Protein AF-A0A366DQA8-F1 (afdb_monomer)

Sequence (57 aa):
MKASVDLSEDGLLIIKNGQVTRVEPKQHGQDTIIWKNGQVLDVERNDRIRVDGQEVI

Radius of gyration: 15.81 Å; Cα contacts (8 Å, |Δi|>4): 53; chains: 1; bounding box: 24×26×52 Å

Organism: NCBI:txid200904

Mean predicted aligned error: 6.16 Å

Secondary structure (DSSP, 8-state):
------TTS--EEEEETTEEEEEPPPSS--EEEEEETTEEEEEEE------S-----

Solvent-accessible surface area (backbone atoms only — not comparable to full-atom values): 4244 Å² total; per-residue (Å²): 140,84,84,89,78,75,84,89,58,85,64,48,78,46,77,56,97,93,43,78,46,79,44,78,70,68,98,72,78,59,70,48,79,41,75,50,96,94,35,80,71,50,74,48,84,54,85,82,84,81,91,78,86,82,79,80,127

Foldseek 3Di:
DDDDDDPVDDWDWFADPNDIDTDHDDPDDDKDFDDDPNHTDDIRDDDDDDPDDPPDD

Structure (mmCIF, N/CA/C/O backbone):
data_AF-A0A366DQA8-F1
#
_entry.id   AF-A0A366DQA8-F1
#
loop_
_atom_site.group_PDB
_atom_site.id
_atom_site.type_symbol
_atom_site.label_atom_id
_atom_site.label_alt_id
_atom_site.label_comp_id
_atom_site.label_asym_id
_atom_site.label_entity_id
_atom_site.label_seq_id
_atom_site.pdbx_PDB_ins_code
_atom_site.Cartn_x
_atom_site.Cartn_y
_atom_site.Cartn_z
_atom_site.occupancy
_atom_site.B_iso_or_equiv
_atom_site.auth_seq_id
_atom_site.auth_comp_id
_atom_site.auth_asym_id
_atom_site.auth_atom_id
_atom_site.pdbx_PDB_model_num
ATOM 1 N N . MET A 1 1 ? -1.961 8.232 19.961 1.00 74.25 1 MET A N 1
ATOM 2 C CA . MET A 1 1 ? -0.591 8.226 19.398 1.00 74.25 1 MET A CA 1
ATOM 3 C C . MET A 1 1 ? -0.551 9.147 18.193 1.00 74.25 1 MET A C 1
ATOM 5 O O . MET A 1 1 ? -1.577 9.295 17.541 1.00 74.25 1 MET A O 1
ATOM 9 N N . LYS A 1 2 ? 0.593 9.778 17.926 1.00 81.06 2 LYS A N 1
ATOM 10 C CA . LYS A 1 2 ? 0.839 10.568 16.715 1.00 81.06 2 LYS A CA 1
ATOM 11 C C . LYS A 1 2 ? 2.061 9.971 16.023 1.00 81.06 2 LYS A C 1
ATOM 13 O O . LYS A 1 2 ? 3.057 9.732 16.698 1.00 81.06 2 LYS A O 1
ATOM 18 N N . ALA A 1 3 ? 1.956 9.704 14.727 1.00 83.12 3 ALA A N 1
ATOM 19 C CA . ALA A 1 3 ? 3.083 9.308 13.891 1.00 83.12 3 ALA A CA 1
ATOM 20 C C . ALA A 1 3 ? 3.536 10.526 13.077 1.00 83.12 3 ALA A C 1
ATOM 22 O O . ALA A 1 3 ? 2.696 11.321 12.655 1.00 83.12 3 ALA A O 1
ATOM 23 N N . SER A 1 4 ? 4.847 10.676 12.891 1.00 87.56 4 SER A N 1
ATOM 24 C CA . SER A 1 4 ? 5.404 11.634 11.935 1.00 87.56 4 SER A CA 1
ATOM 25 C C . SER A 1 4 ? 5.585 10.927 10.599 1.00 87.56 4 SER A C 1
ATOM 27 O O . SER A 1 4 ? 6.034 9.782 10.577 1.00 87.56 4 SER A O 1
ATOM 29 N N . VAL A 1 5 ? 5.231 11.598 9.508 1.00 87.56 5 VAL A N 1
ATOM 30 C CA . VAL A 1 5 ? 5.408 11.097 8.143 1.00 87.56 5 VAL A CA 1
ATOM 31 C C . VAL A 1 5 ? 6.313 12.069 7.407 1.00 87.56 5 VAL A C 1
ATOM 33 O O . VAL A 1 5 ? 6.061 13.273 7.443 1.00 87.56 5 VAL A O 1
ATOM 36 N N . ASP A 1 6 ? 7.354 11.546 6.764 1.00 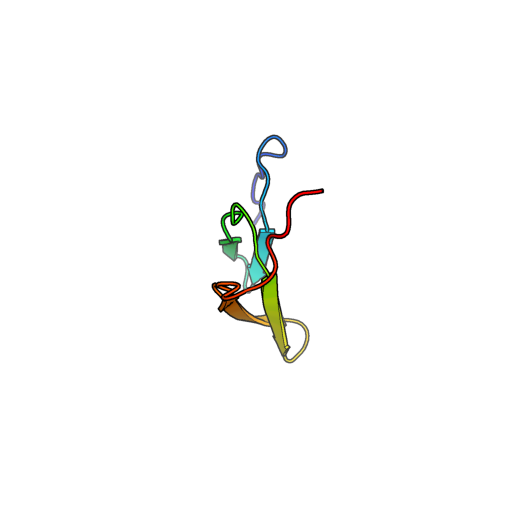89.00 6 ASP A N 1
ATOM 37 C CA . ASP A 1 6 ? 8.143 12.321 5.814 1.00 89.00 6 ASP A CA 1
ATOM 38 C C . ASP A 1 6 ? 7.372 12.419 4.493 1.00 89.00 6 ASP A C 1
ATOM 40 O O . ASP A 1 6 ? 7.046 11.406 3.878 1.00 89.00 6 ASP A O 1
ATOM 44 N N . LEU A 1 7 ? 7.032 13.644 4.098 1.00 90.38 7 LEU A N 1
ATOM 45 C CA . LEU A 1 7 ? 6.271 13.926 2.880 1.00 90.38 7 LEU A CA 1
ATOM 46 C C . LEU A 1 7 ? 7.171 14.104 1.647 1.00 90.38 7 LEU A C 1
ATOM 48 O O . LEU A 1 7 ? 6.654 14.358 0.563 1.00 90.38 7 LEU A O 1
ATOM 52 N N . SER A 1 8 ? 8.494 14.012 1.805 1.00 94.31 8 SER A N 1
ATOM 53 C CA . SER A 1 8 ? 9.451 14.058 0.694 1.00 94.31 8 SER A CA 1
ATOM 54 C C . SER A 1 8 ? 9.634 12.711 -0.009 1.00 94.31 8 SER A C 1
ATOM 56 O O . SER A 1 8 ? 10.203 12.663 -1.097 1.00 94.31 8 SER A O 1
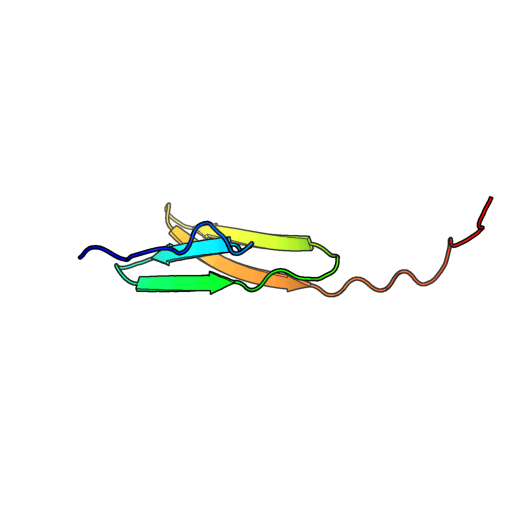ATOM 58 N N . GLU A 1 9 ? 9.137 11.627 0.586 1.00 90.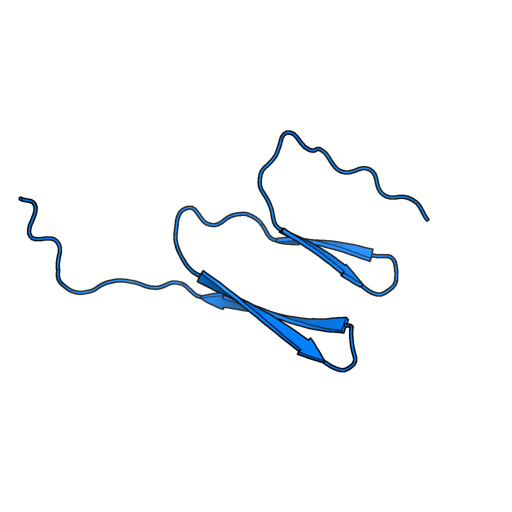75 9 GLU A N 1
ATOM 59 C CA . GLU A 1 9 ? 9.275 10.275 0.060 1.00 90.75 9 GLU A CA 1
ATOM 60 C C . GLU A 1 9 ? 7.948 9.753 -0.507 1.00 90.75 9 GLU A C 1
ATOM 62 O O . GLU A 1 9 ? 6.912 9.800 0.161 1.00 90.75 9 GLU A O 1
ATOM 67 N N . ASP A 1 10 ? 7.995 9.148 -1.694 1.00 92.25 10 ASP A N 1
ATOM 68 C CA . ASP A 1 10 ? 6.844 8.451 -2.266 1.00 92.25 10 ASP A CA 1
ATOM 69 C C . ASP A 1 10 ? 6.544 7.155 -1.496 1.00 92.25 10 ASP A C 1
ATOM 71 O O . ASP A 1 10 ? 7.440 6.451 -1.014 1.00 92.25 10 ASP A O 1
ATOM 75 N N . GLY A 1 11 ? 5.267 6.799 -1.373 1.00 91.38 11 GLY A N 1
ATOM 76 C CA . GLY A 1 11 ? 4.874 5.573 -0.685 1.00 91.38 11 GLY A CA 1
ATOM 77 C C . GLY A 1 11 ? 3.386 5.462 -0.402 1.00 91.38 11 GLY A C 1
ATOM 78 O O . GLY A 1 11 ? 2.632 6.430 -0.483 1.00 91.38 11 GLY A O 1
ATOM 79 N N . LEU A 1 12 ? 2.975 4.253 -0.025 1.00 92.56 12 LEU A N 1
ATOM 80 C CA . LEU A 1 12 ? 1.654 3.981 0.530 1.00 92.56 12 LEU A CA 1
ATOM 81 C C . LEU A 1 12 ? 1.801 3.695 2.027 1.00 92.56 12 LEU A C 1
ATOM 83 O O . LEU A 1 12 ? 2.560 2.815 2.432 1.00 92.56 12 LEU A O 1
ATOM 87 N N . LEU A 1 13 ? 1.051 4.416 2.857 1.00 94.00 13 LEU A N 1
ATOM 88 C CA . LEU A 1 13 ? 0.993 4.178 4.297 1.00 94.00 13 LEU A CA 1
ATOM 89 C C . LEU A 1 13 ? -0.330 3.522 4.672 1.00 94.00 13 LEU A C 1
ATOM 91 O O . LEU A 1 13 ? -1.404 4.034 4.356 1.00 94.00 13 LEU A O 1
ATOM 95 N N . ILE A 1 14 ? -0.249 2.410 5.395 1.00 94.88 14 ILE A N 1
ATOM 96 C CA . ILE A 1 14 ? -1.407 1.684 5.913 1.00 94.88 14 ILE A CA 1
ATOM 97 C C . ILE A 1 14 ? -1.472 1.886 7.415 1.00 94.88 14 ILE A C 1
ATOM 99 O O . ILE A 1 14 ? -0.536 1.555 8.139 1.00 94.88 14 ILE A O 1
ATOM 103 N N . ILE A 1 15 ? -2.600 2.415 7.882 1.00 93.75 15 ILE A N 1
ATOM 104 C CA . ILE A 1 15 ? -2.851 2.668 9.298 1.00 93.75 15 ILE A CA 1
ATOM 105 C C . ILE A 1 15 ? -3.879 1.653 9.789 1.00 93.75 15 ILE A C 1
ATOM 107 O O . ILE A 1 15 ? -5.026 1.655 9.342 1.00 93.75 15 ILE A O 1
ATOM 111 N N . LYS A 1 16 ? -3.483 0.788 10.725 1.00 93.12 16 LYS A N 1
ATOM 112 C CA . LYS A 1 16 ? -4.366 -0.226 11.315 1.00 93.12 16 LYS A CA 1
ATOM 113 C C . LYS A 1 16 ? -3.993 -0.459 12.773 1.00 93.12 16 LYS A C 1
ATOM 115 O O . LYS A 1 16 ? -2.825 -0.631 13.099 1.00 93.12 16 LYS A O 1
ATOM 120 N N . ASN A 1 17 ? -4.987 -0.452 13.664 1.00 92.12 17 ASN A N 1
ATOM 121 C CA . ASN A 1 17 ? -4.810 -0.702 15.104 1.00 92.12 17 ASN A CA 1
ATOM 122 C C . ASN A 1 17 ? -3.719 0.165 15.770 1.00 92.12 17 ASN A C 1
ATOM 124 O O . ASN A 1 17 ? -2.987 -0.296 16.642 1.00 92.12 17 ASN A O 1
ATOM 128 N N . GLY A 1 18 ? -3.595 1.426 15.343 1.00 91.25 18 GLY A N 1
ATOM 129 C CA . GLY A 1 18 ? -2.603 2.365 15.878 1.00 91.25 18 GLY A CA 1
ATOM 130 C C . GLY A 1 18 ? -1.167 2.140 15.394 1.00 91.25 18 GLY A C 1
ATOM 131 O O . GLY A 1 18 ? -0.275 2.841 15.864 1.00 91.25 18 GLY A O 1
ATOM 132 N N . GLN A 1 19 ? -0.942 1.211 14.462 1.00 90.69 19 GLN A N 1
ATOM 133 C CA . GLN A 1 19 ? 0.344 0.985 13.805 1.00 90.69 19 GLN A CA 1
ATOM 134 C C . GLN A 1 19 ? 0.310 1.516 12.372 1.00 90.69 19 GLN A C 1
ATOM 136 O O . GLN A 1 19 ? -0.732 1.483 11.712 1.00 90.69 19 GLN A O 1
ATOM 141 N N . VAL A 1 20 ? 1.460 2.009 11.912 1.00 92.56 20 VAL A N 1
ATOM 142 C CA . VAL A 1 20 ? 1.681 2.436 10.529 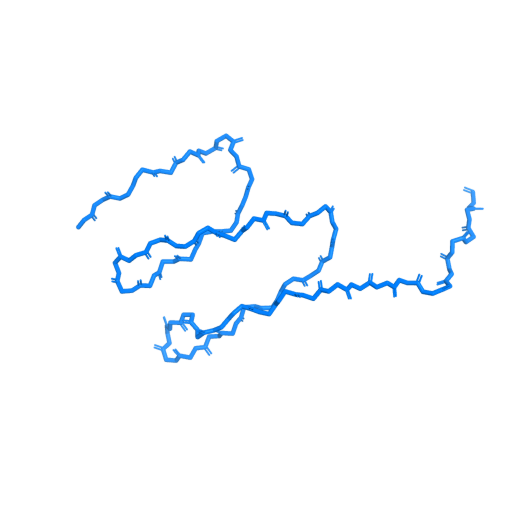1.00 92.56 20 VAL A CA 1
ATOM 143 C C . VAL A 1 20 ? 2.604 1.422 9.869 1.00 92.56 20 VAL A C 1
ATOM 145 O O . VAL A 1 20 ? 3.707 1.182 10.353 1.00 92.56 20 VAL A O 1
ATOM 148 N N . THR A 1 21 ? 2.161 0.846 8.759 1.00 92.62 21 THR A N 1
ATOM 149 C CA . THR A 1 21 ? 2.977 -0.006 7.895 1.00 92.62 21 THR A CA 1
ATOM 150 C C . THR A 1 21 ? 3.221 0.732 6.588 1.00 92.62 21 THR A C 1
ATOM 152 O O . THR A 1 21 ? 2.267 1.131 5.917 1.00 92.62 21 THR A O 1
ATOM 155 N N . ARG A 1 22 ? 4.493 0.922 6.229 1.00 92.44 22 ARG A N 1
ATOM 156 C CA . ARG A 1 22 ? 4.880 1.485 4.936 1.00 92.44 22 ARG A CA 1
ATOM 157 C C . ARG A 1 22 ? 4.935 0.381 3.891 1.00 92.44 22 ARG A C 1
ATOM 159 O O . ARG A 1 22 ? 5.527 -0.671 4.117 1.00 92.44 22 ARG A O 1
ATOM 166 N N . VAL A 1 23 ? 4.301 0.634 2.757 1.00 92.62 23 VAL A N 1
ATOM 167 C CA . VAL A 1 23 ? 4.373 -0.191 1.560 1.00 92.62 23 VAL A CA 1
ATOM 168 C C . VAL A 1 23 ? 5.259 0.552 0.565 1.00 92.62 23 VAL A C 1
ATOM 170 O O . VAL A 1 23 ? 4.887 1.614 0.063 1.00 92.62 23 VAL A O 1
ATOM 173 N N . GLU A 1 24 ? 6.451 0.002 0.325 1.00 90.81 24 GLU A N 1
ATOM 174 C CA . GLU A 1 24 ? 7.459 0.629 -0.533 1.00 90.81 24 GLU A CA 1
ATOM 175 C C . GLU A 1 24 ? 6.970 0.747 -1.983 1.00 90.81 24 GLU A C 1
ATOM 177 O O . GLU A 1 24 ? 6.436 -0.239 -2.520 1.00 90.81 24 GLU A O 1
ATOM 182 N N . PRO A 1 25 ? 7.171 1.899 -2.649 1.00 91.56 25 PRO A N 1
ATOM 183 C CA . PRO A 1 25 ? 6.874 2.045 -4.066 1.00 91.56 25 PRO A CA 1
ATOM 184 C C . PRO A 1 25 ? 7.563 0.964 -4.902 1.00 91.56 25 PRO A C 1
ATOM 186 O O . PRO A 1 25 ? 8.736 0.647 -4.710 1.00 91.56 25 PRO A O 1
ATOM 189 N N . LYS A 1 26 ? 6.835 0.405 -5.868 1.00 89.31 26 LYS A N 1
ATOM 190 C CA . LYS A 1 26 ? 7.441 -0.377 -6.952 1.00 89.31 26 LYS A CA 1
ATOM 191 C C . LYS A 1 26 ? 7.900 0.586 -8.050 1.00 89.31 26 LYS A C 1
ATOM 193 O O . LYS A 1 26 ? 7.289 1.631 -8.242 1.00 89.31 26 LYS A O 1
ATOM 198 N N . GLN A 1 27 ? 8.919 0.207 -8.826 1.00 87.88 27 GLN A N 1
ATOM 199 C CA . GLN A 1 27 ? 9.307 0.980 -10.017 1.00 87.88 27 GLN A CA 1
ATOM 200 C C . GLN A 1 27 ? 8.191 1.017 -11.076 1.00 87.88 27 GLN A C 1
ATOM 202 O O . GLN A 1 27 ? 8.016 2.014 -11.766 1.00 87.88 27 GLN A O 1
ATOM 207 N N . HIS A 1 28 ? 7.444 -0.080 -11.211 1.00 86.44 28 HIS A N 1
ATOM 208 C CA . HIS A 1 28 ? 6.256 -0.202 -12.052 1.00 86.44 28 HIS A CA 1
ATOM 209 C 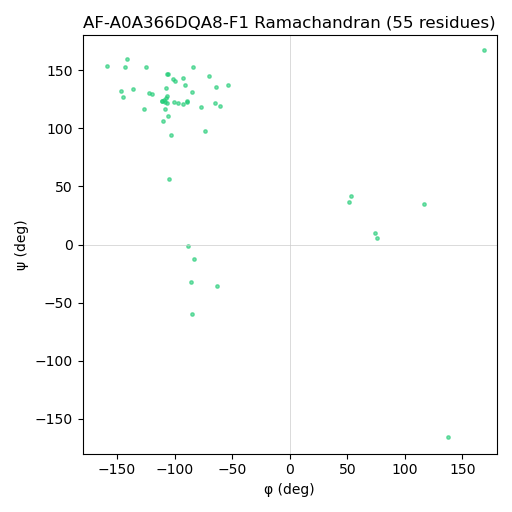C . HIS A 1 28 ? 5.404 -1.376 -11.545 1.00 86.44 28 HIS A C 1
ATOM 211 O O . HIS A 1 28 ? 5.938 -2.317 -10.958 1.00 86.44 28 HIS A O 1
ATOM 217 N N . GLY A 1 29 ? 4.090 -1.348 -11.777 1.00 88.38 29 GLY A N 1
ATOM 218 C CA . GLY A 1 29 ? 3.197 -2.460 -11.440 1.00 88.38 29 GLY A CA 1
ATOM 219 C C . GLY A 1 29 ? 1.877 -2.021 -10.816 1.00 88.38 29 GLY A C 1
ATOM 220 O O . GLY A 1 29 ? 1.501 -0.854 -10.887 1.00 88.38 29 GLY A O 1
ATOM 221 N N . GLN A 1 30 ? 1.175 -2.985 -10.225 1.00 90.56 30 GLN A N 1
ATOM 222 C CA . GLN A 1 30 ? -0.075 -2.778 -9.503 1.00 90.56 30 GLN A CA 1
ATOM 223 C C . GLN A 1 30 ? -0.041 -3.580 -8.203 1.00 90.56 30 GLN A C 1
ATOM 225 O O . GLN A 1 30 ? 0.256 -4.776 -8.217 1.00 90.56 30 GLN A O 1
ATOM 230 N N . ASP A 1 31 ? -0.435 -2.924 -7.118 1.00 93.69 31 ASP A N 1
ATOM 231 C CA . ASP A 1 31 ? -0.773 -3.570 -5.856 1.00 93.69 31 ASP A CA 1
ATOM 232 C C . ASP A 1 31 ? -2.293 -3.538 -5.664 1.00 93.69 31 ASP A C 1
ATOM 234 O O . ASP A 1 31 ? -2.958 -2.584 -6.079 1.00 93.69 31 ASP A O 1
ATOM 238 N N . THR A 1 32 ? -2.849 -4.565 -5.022 1.00 95.38 32 THR A N 1
ATOM 239 C CA . THR A 1 32 ? -4.278 -4.623 -4.680 1.00 95.38 32 THR A CA 1
ATOM 240 C C . THR A 1 32 ? -4.441 -4.514 -3.168 1.00 95.38 32 THR A C 1
ATOM 242 O O . THR A 1 32 ? -3.895 -5.323 -2.421 1.00 95.38 32 THR A O 1
ATOM 245 N N . ILE A 1 33 ? -5.212 -3.525 -2.707 1.00 96.00 33 ILE A N 1
ATOM 246 C CA . ILE A 1 33 ? -5.557 -3.359 -1.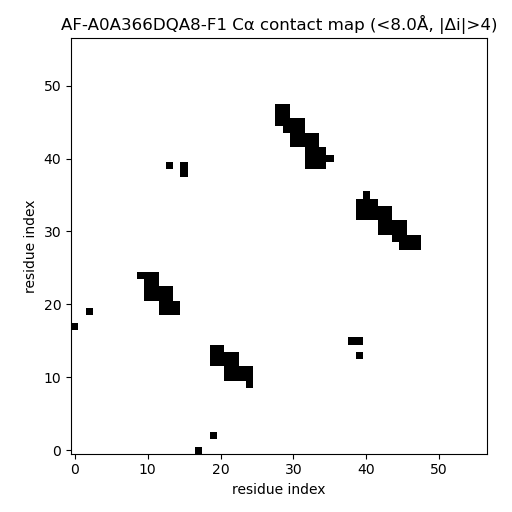288 1.00 96.00 33 ILE A CA 1
ATOM 247 C C . ILE A 1 33 ? -6.925 -3.987 -1.047 1.00 96.00 33 ILE A C 1
ATOM 249 O O . ILE A 1 33 ? -7.921 -3.576 -1.647 1.00 96.00 33 ILE A O 1
ATOM 253 N N . ILE A 1 34 ? -6.984 -4.952 -0.136 1.00 97.06 34 ILE A N 1
ATOM 254 C CA . ILE A 1 34 ? -8.216 -5.652 0.214 1.00 97.06 34 ILE A CA 1
ATOM 255 C C . ILE A 1 34 ? -8.763 -5.060 1.508 1.00 97.06 34 ILE A C 1
ATOM 257 O O . ILE A 1 34 ? -8.100 -5.063 2.545 1.00 97.06 34 ILE A O 1
ATOM 261 N N . TRP A 1 35 ? -10.001 -4.575 1.459 1.00 97.44 35 TRP A N 1
ATOM 262 C CA . TRP A 1 35 ? -10.709 -4.029 2.614 1.00 97.44 35 TRP A CA 1
ATOM 263 C C . TRP A 1 35 ? -11.677 -5.055 3.195 1.00 97.44 35 TRP A C 1
ATOM 265 O O . TRP A 1 35 ? -12.388 -5.743 2.465 1.00 97.44 35 TRP A O 1
ATOM 275 N N . LYS A 1 36 ? -11.767 -5.116 4.524 1.00 97.19 36 LYS A N 1
ATOM 276 C CA . LYS A 1 36 ? -12.780 -5.900 5.234 1.00 97.19 36 LYS A CA 1
ATOM 277 C C . LYS A 1 36 ? -13.194 -5.170 6.501 1.00 97.19 36 LYS A C 1
ATOM 279 O O . LYS A 1 36 ? -12.351 -4.800 7.312 1.00 97.19 36 LYS A O 1
ATOM 284 N N . ASN A 1 37 ? -14.501 -4.969 6.672 1.00 97.25 37 ASN A N 1
ATOM 285 C CA . ASN A 1 37 ? -15.085 -4.319 7.851 1.00 97.25 37 ASN A CA 1
ATOM 286 C C . ASN A 1 37 ? -14.469 -2.937 8.159 1.00 97.25 37 ASN A C 1
ATOM 288 O O . ASN A 1 37 ? -14.178 -2.620 9.309 1.00 97.25 37 ASN A O 1
ATOM 292 N N . GLY A 1 38 ? -14.227 -2.127 7.122 1.00 95.00 38 GLY A N 1
ATOM 293 C CA . GLY A 1 38 ? -13.666 -0.778 7.268 1.00 95.00 38 GLY A CA 1
ATOM 294 C C . GLY A 1 38 ? -12.172 -0.730 7.606 1.00 95.00 38 GLY A C 1
ATOM 295 O O . GLY A 1 38 ? -11.657 0.336 7.927 1.00 95.00 38 GLY A O 1
ATOM 296 N N . GLN A 1 39 ? -11.468 -1.861 7.540 1.00 96.31 39 GLN A N 1
ATOM 297 C CA . GLN A 1 39 ? -10.029 -1.949 7.779 1.00 96.31 39 GLN A CA 1
ATOM 298 C C . G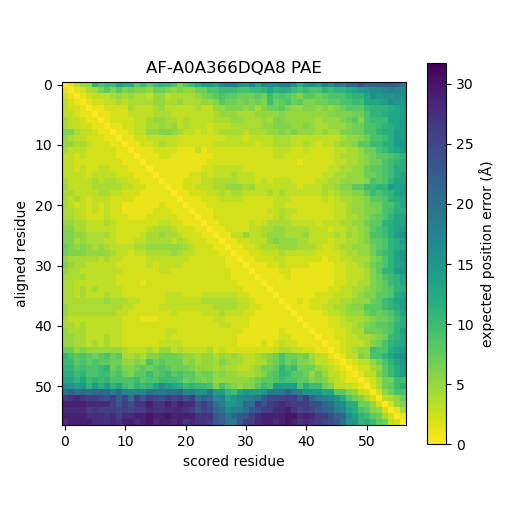LN A 1 39 ? -9.329 -2.602 6.590 1.00 96.31 39 GLN A C 1
ATOM 300 O O . GLN A 1 39 ? -9.921 -3.428 5.892 1.00 96.31 39 GLN A O 1
ATOM 305 N N . VAL A 1 40 ? -8.053 -2.275 6.386 1.00 96.62 40 VAL A N 1
ATOM 306 C CA . VAL A 1 40 ? -7.208 -3.029 5.453 1.00 96.62 40 VAL A CA 1
ATOM 307 C C . VAL A 1 40 ? -7.047 -4.444 5.999 1.00 96.62 40 VAL A C 1
ATOM 309 O O . VAL A 1 40 ? -6.607 -4.624 7.136 1.00 96.62 40 VAL A O 1
ATOM 312 N N . LEU A 1 41 ? -7.443 -5.446 5.225 1.00 96.38 41 LEU A N 1
ATOM 313 C CA . LEU A 1 41 ? -7.226 -6.850 5.543 1.00 96.38 41 LEU A CA 1
ATOM 314 C C . LEU A 1 41 ? -5.833 -7.262 5.077 1.00 96.38 41 LEU A C 1
ATOM 316 O O . LEU A 1 41 ? -5.009 -7.585 5.927 1.00 96.38 41 LEU A O 1
ATOM 320 N N . ASP A 1 42 ? -5.594 -7.130 3.770 1.00 95.88 42 ASP A N 1
ATOM 321 C CA . ASP A 1 42 ? -4.407 -7.611 3.066 1.00 95.88 42 ASP A CA 1
ATOM 322 C C . ASP A 1 42 ? -3.956 -6.615 1.985 1.00 95.88 42 ASP A C 1
ATOM 324 O O . ASP A 1 42 ? -4.735 -5.783 1.505 1.00 95.88 42 ASP A O 1
ATOM 328 N N . VAL A 1 43 ? -2.686 -6.730 1.593 1.00 95.06 43 VAL A N 1
ATOM 329 C CA . VAL A 1 43 ? -2.097 -6.052 0.431 1.00 95.06 43 VAL A CA 1
ATOM 330 C C . VAL A 1 43 ? -1.430 -7.103 -0.436 1.00 95.06 43 VAL A C 1
ATOM 332 O O . VAL A 1 43 ? -0.464 -7.739 -0.015 1.00 95.06 43 VAL A O 1
ATOM 335 N N . GLU A 1 44 ? -1.916 -7.268 -1.657 1.00 95.31 44 GLU A N 1
ATOM 336 C CA . GLU A 1 44 ? -1.311 -8.165 -2.633 1.00 95.31 44 GLU A CA 1
ATOM 337 C C . GLU A 1 44 ? -0.317 -7.393 -3.499 1.00 95.31 44 GLU A C 1
ATOM 339 O O . GLU A 1 44 ? -0.673 -6.419 -4.166 1.00 95.31 44 GLU A O 1
ATOM 344 N N . ARG A 1 45 ? 0.941 -7.842 -3.479 1.00 91.69 45 ARG A N 1
ATOM 345 C CA . ARG A 1 45 ? 2.069 -7.240 -4.197 1.00 91.69 45 ARG A CA 1
ATOM 346 C C . ARG A 1 45 ? 2.365 -8.085 -5.431 1.00 91.69 45 ARG A C 1
ATOM 348 O O . ARG A 1 45 ? 3.099 -9.063 -5.335 1.00 91.69 45 ARG A O 1
ATOM 355 N N . ASN A 1 46 ? 1.803 -7.720 -6.578 1.00 86.44 46 ASN A N 1
ATOM 356 C CA . ASN A 1 46 ? 1.959 -8.506 -7.802 1.00 86.44 46 ASN A CA 1
ATOM 357 C C . ASN A 1 46 ? 3.140 -8.009 -8.643 1.00 86.44 46 ASN A C 1
ATOM 359 O O . ASN A 1 46 ? 3.379 -6.804 -8.752 1.00 86.44 46 ASN A O 1
ATOM 363 N N . ASP A 1 47 ? 3.852 -8.941 -9.272 1.00 81.44 47 ASP A N 1
ATOM 364 C CA . ASP A 1 47 ? 4.828 -8.642 -10.318 1.00 81.44 47 ASP A CA 1
ATOM 365 C C . ASP A 1 47 ? 4.238 -9.069 -11.658 1.00 81.44 47 ASP A C 1
ATOM 367 O O . ASP A 1 47 ? 3.843 -10.220 -11.853 1.00 81.44 47 ASP A O 1
ATOM 371 N N . ARG A 1 48 ? 4.131 -8.118 -12.588 1.00 79.06 48 ARG A N 1
ATOM 372 C CA . ARG A 1 48 ? 3.566 -8.365 -13.913 1.00 79.06 48 ARG A CA 1
ATOM 373 C C . ARG A 1 48 ? 4.668 -8.292 -14.953 1.00 79.06 48 ARG A C 1
ATOM 375 O O . ARG A 1 48 ? 5.101 -7.207 -15.327 1.00 79.06 48 ARG A O 1
ATOM 382 N N . ILE A 1 49 ? 5.058 -9.450 -15.467 1.00 76.62 49 ILE A N 1
ATOM 383 C CA . ILE A 1 49 ? 5.966 -9.549 -16.608 1.00 76.62 49 ILE A CA 1
ATOM 384 C C . ILE A 1 49 ? 5.116 -9.542 -17.879 1.00 76.62 49 ILE A C 1
ATOM 386 O O . ILE A 1 49 ? 4.198 -10.349 -18.032 1.00 76.62 49 ILE A O 1
ATOM 390 N N . ARG A 1 50 ? 5.388 -8.603 -18.788 1.00 79.69 50 ARG A N 1
ATOM 391 C CA . ARG A 1 50 ? 4.784 -8.595 -20.124 1.00 79.69 50 ARG A CA 1
ATOM 392 C C . ARG A 1 50 ? 5.670 -9.410 -21.055 1.00 79.69 50 ARG A C 1
ATOM 394 O O . ARG A 1 50 ? 6.853 -9.117 -21.162 1.00 79.69 50 ARG A O 1
ATOM 401 N N . VAL A 1 51 ? 5.087 -10.435 -21.672 1.00 80.88 51 VAL A N 1
ATOM 402 C CA . VAL A 1 51 ? 5.827 -11.406 -22.490 1.00 80.88 51 VAL A CA 1
ATOM 403 C C . VAL A 1 51 ? 5.996 -10.917 -23.935 1.00 80.88 51 VAL A C 1
ATOM 405 O O . VAL A 1 51 ? 7.061 -11.133 -24.489 1.00 80.88 51 VAL A O 1
ATOM 408 N N . ASP A 1 52 ? 5.039 -10.149 -24.484 1.00 77.38 52 ASP A N 1
ATOM 409 C CA . ASP A 1 52 ? 5.100 -9.595 -25.849 1.00 77.38 52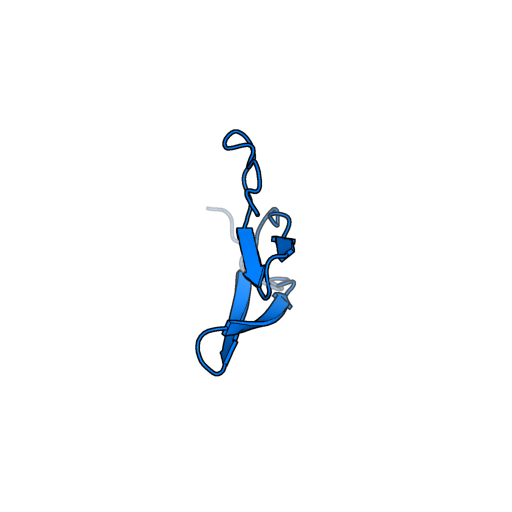 ASP A CA 1
ATOM 410 C C . ASP A 1 52 ? 4.489 -8.178 -25.942 1.00 77.38 52 ASP A C 1
ATOM 412 O O . ASP A 1 52 ? 3.596 -7.820 -25.163 1.00 77.38 52 ASP A O 1
ATOM 416 N N . GLY A 1 53 ? 4.956 -7.364 -26.904 1.00 64.62 53 GLY A N 1
ATOM 417 C CA . GLY A 1 53 ? 4.366 -6.054 -27.244 1.00 64.62 53 GLY A CA 1
ATOM 418 C C . GLY A 1 53 ? 5.254 -4.823 -27.025 1.00 64.62 53 GLY A C 1
ATOM 419 O O . GLY A 1 53 ? 4.747 -3.768 -26.643 1.00 64.62 53 GLY A O 1
ATOM 420 N N . GLN A 1 54 ? 6.564 -4.942 -27.242 1.00 59.03 54 GLN A N 1
ATOM 421 C CA . GLN A 1 54 ? 7.472 -3.796 -27.346 1.00 59.03 54 GLN A CA 1
ATOM 422 C C . GLN A 1 54 ? 7.862 -3.575 -28.816 1.00 59.03 54 GLN A C 1
ATOM 424 O O . GLN A 1 54 ? 9.038 -3.585 -29.163 1.00 59.03 54 GLN A O 1
ATOM 429 N N . GLU A 1 55 ? 6.878 -3.400 -29.701 1.00 55.41 55 GLU A N 1
ATOM 430 C CA . GLU A 1 55 ? 7.162 -2.724 -30.968 1.00 55.41 55 GLU A CA 1
ATOM 431 C C . GLU A 1 55 ? 7.320 -1.239 -30.644 1.00 55.41 55 GLU A C 1
ATOM 433 O O . GLU A 1 55 ? 6.357 -0.510 -30.407 1.00 55.41 55 GLU A O 1
ATOM 438 N N . VAL A 1 56 ? 8.581 -0.839 -30.501 1.00 52.94 56 VAL A N 1
ATOM 439 C CA . VAL A 1 56 ? 9.001 0.558 -30.476 1.00 52.94 56 VAL A CA 1
ATOM 440 C C . VAL A 1 56 ? 8.592 1.162 -31.821 1.00 52.94 56 VAL A C 1
ATOM 442 O O . VAL A 1 56 ? 9.042 0.677 -32.858 1.00 52.94 56 VAL A O 1
ATOM 445 N N . ILE A 1 57 ? 7.729 2.180 -31.801 1.00 51.47 57 ILE A N 1
ATOM 446 C CA . ILE A 1 57 ? 7.649 3.148 -32.904 1.00 51.47 57 ILE A CA 1
ATOM 447 C C . ILE A 1 57 ? 8.784 4.146 -32.698 1.00 51.47 57 ILE A C 1
AT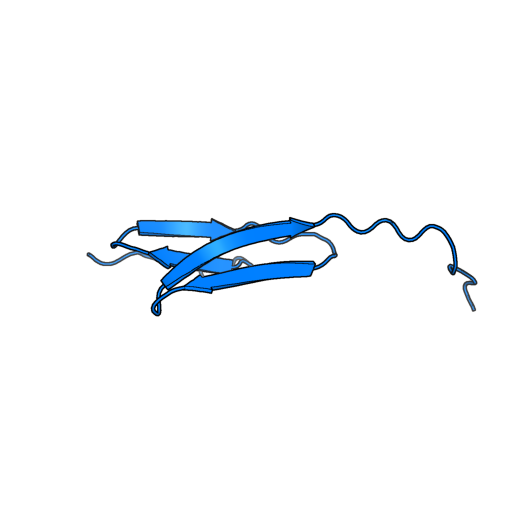OM 449 O O . ILE A 1 57 ? 8.917 4.626 -31.546 1.00 51.47 57 ILE A O 1
#

pLDDT: mean 87.38, std 11.14, range [51.47, 97.44]